Protein AF-A0AAW0PB66-F1 (afdb_monomer_lite)

Organism: NCBI:txid88201

Sequence (130 aa):
MLWVRYDVQRRQRDLGVLLSNIRLPLLPPQLLADLENNKMFSEDLECQKLLMEAMKYHLLPERRPMFQSPRTKPRKSTVGALYAVGGMDASKGSTTIERYDLRTNTWVQVGLMNGRRLQFGVPLLTISCT

Foldseek 3Di:
DVVCVVPVPVCLVCVLVVLVPALLLPDDVVVLVVQCPDPSQVVDPSSVVSSVLSVCCVVCVVCLVVSDDPSSDPDPQAWWKKWKAWAQDPDFIAQWIWIQGPVVRDIDTDDGHPDGDHDIDIDTGHRHDD

pLDDT: mean 71.96, std 10.25, range [37.91, 84.94]

Structure (mmCIF, N/CA/C/O backbone):
data_AF-A0AAW0PB66-F1
#
_entry.id   AF-A0AAW0PB66-F1
#
loop_
_atom_site.group_PDB
_atom_site.id
_atom_site.type_symbol
_atom_site.label_atom_id
_atom_site.label_alt_id
_atom_site.label_comp_id
_atom_site.label_asym_id
_atom_site.label_entity_id
_atom_site.label_seq_id
_atom_site.pdbx_PDB_ins_code
_atom_site.Cartn_x
_atom_site.Cartn_y
_atom_site.Cartn_z
_atom_site.occupancy
_atom_site.B_iso_or_equiv
_atom_site.auth_seq_id
_atom_site.auth_comp_id
_atom_site.auth_asym_id
_atom_site.auth_atom_id
_atom_site.pdbx_PDB_model_num
ATOM 1 N N . MET A 1 1 ? -17.346 10.474 11.949 1.00 53.44 1 MET A N 1
ATOM 2 C CA . MET A 1 1 ? -18.014 9.264 12.495 1.00 53.44 1 MET A CA 1
ATOM 3 C C . MET A 1 1 ? -19.535 9.439 12.630 1.00 53.44 1 MET A C 1
ATOM 5 O O . MET A 1 1 ? -20.114 9.038 13.630 1.00 53.44 1 MET A O 1
ATOM 9 N N . LEU A 1 2 ? -20.222 10.022 11.640 1.00 61.16 2 LEU A N 1
ATOM 10 C CA . LEU A 1 2 ? -21.687 10.187 11.695 1.00 61.16 2 LEU A CA 1
ATOM 11 C C . LEU A 1 2 ? -22.427 8.886 11.327 1.00 61.16 2 LEU A C 1
ATOM 13 O O . LEU A 1 2 ? -23.502 8.619 11.846 1.00 61.16 2 LEU A O 1
ATOM 17 N N . TRP A 1 3 ? -21.809 8.036 10.498 1.00 64.00 3 TRP A N 1
ATOM 18 C CA . TRP A 1 3 ? -22.391 6.770 10.042 1.00 64.00 3 TRP A CA 1
ATOM 19 C C . TRP A 1 3 ? -22.453 5.697 11.139 1.00 64.00 3 TRP A C 1
ATOM 21 O O . TRP A 1 3 ? -23.479 5.047 11.297 1.00 64.00 3 TRP A O 1
ATOM 31 N N . VAL A 1 4 ? -21.400 5.542 11.947 1.00 60.66 4 VAL A N 1
ATOM 32 C CA . VAL A 1 4 ? -21.386 4.567 13.058 1.00 60.66 4 VAL A CA 1
ATOM 33 C C . VAL A 1 4 ? -22.321 5.007 14.190 1.00 60.66 4 VAL A C 1
ATOM 35 O O . VAL A 1 4 ? -23.016 4.187 14.776 1.00 60.66 4 VAL A O 1
ATOM 38 N N . ARG A 1 5 ? -22.414 6.319 14.448 1.00 63.00 5 ARG A N 1
ATOM 39 C CA . ARG A 1 5 ? -23.299 6.891 15.477 1.00 63.00 5 ARG A CA 1
ATOM 40 C C . ARG A 1 5 ? -24.793 6.749 15.174 1.00 63.00 5 ARG A C 1
ATOM 42 O O . ARG A 1 5 ? -25.590 6.860 16.095 1.00 63.00 5 ARG A O 1
ATOM 49 N N . TYR A 1 6 ? -25.163 6.528 13.914 1.00 64.75 6 TYR A N 1
ATOM 50 C CA . TYR A 1 6 ? -26.560 6.383 13.506 1.00 64.75 6 TYR A CA 1
ATOM 51 C C . TYR A 1 6 ? -27.162 5.024 13.904 1.00 64.75 6 TYR A C 1
ATOM 53 O O . TYR A 1 6 ? -28.343 4.956 14.217 1.00 64.75 6 TYR A O 1
ATOM 61 N N . ASP A 1 7 ? -26.365 3.949 13.919 1.00 70.69 7 ASP A N 1
ATOM 62 C CA . ASP A 1 7 ? -26.806 2.617 14.359 1.00 70.69 7 ASP A CA 1
ATOM 63 C C . ASP A 1 7 ? -25.614 1.840 14.932 1.00 70.69 7 ASP A C 1
ATOM 65 O O . ASP A 1 7 ? -24.930 1.094 14.228 1.00 70.69 7 ASP A O 1
ATOM 69 N N . VAL A 1 8 ? -25.336 2.071 16.217 1.00 68.19 8 VAL A N 1
ATOM 70 C CA . VAL A 1 8 ? -24.161 1.516 16.905 1.00 68.19 8 VAL A CA 1
ATOM 71 C C . VAL A 1 8 ? -24.253 -0.009 17.003 1.00 68.19 8 VAL A C 1
ATOM 73 O O . VAL A 1 8 ? -23.279 -0.698 16.737 1.00 68.19 8 VAL A O 1
ATOM 76 N N . GLN A 1 9 ? -25.434 -0.555 17.297 1.00 66.56 9 GLN A N 1
ATOM 77 C CA . GLN A 1 9 ? -25.623 -1.983 17.585 1.00 66.56 9 GLN A CA 1
ATOM 78 C C . GLN A 1 9 ? -25.392 -2.881 16.361 1.00 66.56 9 GLN A C 1
ATOM 80 O O . GLN A 1 9 ? -24.797 -3.953 16.480 1.00 66.56 9 GLN A O 1
ATOM 85 N N . ARG A 1 10 ? -25.843 -2.460 15.170 1.00 68.62 10 ARG A N 1
ATOM 86 C CA . ARG A 1 10 ? -25.645 -3.243 13.937 1.00 68.62 10 ARG A CA 1
ATOM 87 C C . ARG A 1 10 ? -24.312 -2.940 13.265 1.00 68.62 10 ARG A C 1
ATOM 89 O O . ARG A 1 10 ? -23.630 -3.865 12.834 1.00 68.62 10 ARG A O 1
ATOM 96 N N . ARG A 1 11 ? -23.905 -1.667 13.222 1.00 70.25 11 ARG A N 1
ATOM 97 C CA . ARG A 1 11 ? -22.717 -1.233 12.463 1.00 70.25 11 ARG A CA 1
ATOM 98 C C . ARG A 1 11 ? -21.403 -1.430 13.210 1.00 70.25 11 ARG A C 1
ATOM 100 O O . ARG A 1 11 ? -20.359 -1.392 12.568 1.00 70.25 11 ARG A O 1
ATOM 107 N N . GLN A 1 12 ? -21.428 -1.680 14.522 1.00 69.31 12 GLN A N 1
ATOM 108 C CA . GLN A 1 12 ? -20.226 -2.065 15.273 1.00 69.31 12 GLN A CA 1
ATOM 109 C C . GLN A 1 12 ? -19.626 -3.374 14.739 1.00 69.31 12 GLN A C 1
ATOM 111 O O . GLN A 1 12 ? -18.410 -3.504 14.695 1.00 69.31 12 GLN A O 1
ATOM 116 N N . ARG A 1 13 ? -20.454 -4.302 14.233 1.00 71.88 13 ARG A N 1
ATOM 117 C CA . ARG A 1 13 ? -19.978 -5.556 13.617 1.00 71.88 13 ARG A CA 1
ATOM 118 C C . ARG A 1 13 ? -19.328 -5.343 12.247 1.00 71.88 13 ARG A C 1
ATOM 120 O O . ARG A 1 13 ? -18.367 -6.026 11.912 1.00 71.88 13 ARG A O 1
ATOM 127 N N . ASP A 1 14 ? -19.813 -4.368 11.481 1.00 72.44 14 ASP A N 1
ATOM 128 C CA . ASP A 1 14 ? -19.260 -4.020 10.165 1.00 72.44 14 ASP A CA 1
ATOM 129 C C . ASP A 1 14 ? -18.033 -3.098 10.265 1.00 72.44 14 ASP A C 1
ATOM 131 O O . ASP A 1 14 ? -17.345 -2.847 9.273 1.00 72.44 14 ASP A O 1
ATOM 135 N N . LEU A 1 15 ? -17.741 -2.585 11.464 1.00 74.75 15 LEU A N 1
ATOM 136 C CA . LEU A 1 15 ? -16.684 -1.610 11.711 1.00 74.75 15 LEU A CA 1
ATOM 137 C C . LEU A 1 15 ? -15.293 -2.184 11.441 1.00 74.75 15 LEU A C 1
ATOM 139 O O . LEU A 1 15 ? -14.498 -1.537 10.759 1.00 74.75 15 LEU A O 1
ATOM 143 N N . GLY A 1 16 ? -15.018 -3.405 11.910 1.00 73.00 16 GLY A N 1
ATOM 144 C CA . GLY A 1 16 ? -13.756 -4.097 11.642 1.00 73.00 16 GLY A CA 1
ATOM 145 C C . GLY A 1 16 ? -13.545 -4.343 10.146 1.00 73.00 16 GLY A C 1
ATOM 146 O O . GLY A 1 16 ? -12.467 -4.078 9.610 1.00 73.00 16 GLY A O 1
ATOM 147 N N . VAL A 1 17 ? -14.604 -4.738 9.428 1.00 79.31 17 VAL A N 1
ATOM 148 C CA . VAL A 1 17 ? -14.566 -4.915 7.967 1.00 79.31 17 VAL A CA 1
ATOM 149 C C . VAL A 1 17 ? -14.306 -3.580 7.271 1.00 79.31 17 VAL A C 1
ATOM 151 O O . VAL A 1 17 ? -13.448 -3.500 6.389 1.00 79.31 17 VAL A O 1
ATOM 154 N N . LEU A 1 18 ? -14.979 -2.508 7.686 1.00 79.38 18 LEU A N 1
ATOM 155 C CA . LEU A 1 18 ? -14.789 -1.174 7.122 1.00 79.38 18 LEU A CA 1
ATOM 156 C C . LEU A 1 18 ? -13.359 -0.663 7.353 1.00 79.38 18 LEU A C 1
ATOM 158 O O . LEU A 1 18 ? -12.705 -0.230 6.405 1.00 79.38 18 LEU A O 1
ATOM 162 N N . LEU A 1 19 ? -12.846 -0.766 8.581 1.00 78.44 19 LEU A N 1
ATOM 163 C CA . LEU A 1 19 ? -11.476 -0.375 8.923 1.00 78.44 19 LEU A CA 1
ATOM 164 C C . LEU A 1 19 ? -10.438 -1.201 8.169 1.00 78.44 19 LEU A C 1
ATOM 166 O O . LEU A 1 19 ? -9.420 -0.653 7.751 1.00 78.44 19 LEU A O 1
ATOM 170 N N . SER A 1 20 ? -10.703 -2.486 7.925 1.00 78.62 20 SER A N 1
ATOM 171 C CA . SER A 1 20 ? -9.794 -3.341 7.157 1.00 78.62 20 SER A CA 1
ATOM 172 C C . SER A 1 20 ? -9.601 -2.860 5.711 1.00 78.62 20 SER A C 1
ATOM 174 O O . SER A 1 20 ? -8.531 -3.084 5.137 1.00 78.62 20 SER A O 1
ATOM 176 N N . ASN A 1 21 ? -10.598 -2.161 5.152 1.00 77.88 21 ASN A N 1
ATOM 177 C CA . ASN A 1 21 ? -10.571 -1.567 3.815 1.00 77.88 21 ASN A CA 1
ATOM 178 C C . ASN A 1 21 ? -9.980 -0.145 3.796 1.00 77.88 21 ASN A C 1
ATOM 180 O O . ASN A 1 21 ? -9.690 0.396 2.726 1.00 77.88 21 ASN A O 1
ATOM 184 N N . ILE A 1 22 ? -9.765 0.467 4.963 1.00 79.44 22 ILE A N 1
ATOM 185 C CA . ILE A 1 22 ? -9.180 1.802 5.100 1.00 79.44 22 ILE A CA 1
ATOM 186 C C . ILE A 1 22 ? -7.665 1.676 5.289 1.00 79.44 22 ILE A C 1
ATOM 188 O O . ILE A 1 22 ? -7.160 0.842 6.039 1.00 79.44 22 ILE A O 1
ATOM 192 N N . ARG A 1 23 ? -6.897 2.543 4.619 1.00 81.69 23 ARG A N 1
ATOM 193 C CA . ARG A 1 23 ? -5.435 2.605 4.774 1.00 81.69 23 ARG A CA 1
ATOM 194 C C . ARG A 1 23 ? -5.041 3.392 6.025 1.00 81.69 23 ARG A C 1
ATOM 196 O O . ARG A 1 23 ? -4.456 4.464 5.918 1.00 81.69 23 ARG A O 1
ATOM 203 N N . LEU A 1 24 ? -5.356 2.849 7.200 1.00 81.69 24 LEU A N 1
ATOM 204 C CA . LEU A 1 24 ? -5.024 3.445 8.502 1.00 81.69 24 LEU A CA 1
ATOM 205 C C . LEU A 1 24 ? -3.546 3.863 8.645 1.00 81.69 24 LEU A C 1
ATOM 207 O O . LEU A 1 24 ? -3.318 4.969 9.124 1.00 81.69 24 LEU A O 1
ATOM 211 N N . PRO A 1 25 ? -2.544 3.090 8.165 1.00 81.19 25 PRO A N 1
ATOM 212 C CA . PRO A 1 25 ? -1.130 3.480 8.269 1.00 81.19 25 PRO A CA 1
ATOM 213 C C . PRO A 1 25 ? -0.732 4.728 7.461 1.00 81.19 25 PRO A C 1
ATOM 215 O O . PRO A 1 25 ? 0.400 5.194 7.561 1.00 81.19 25 PRO A O 1
ATOM 218 N N . LEU A 1 26 ? -1.621 5.227 6.594 1.00 78.69 26 LEU A N 1
ATOM 219 C CA . LEU A 1 26 ? -1.411 6.441 5.800 1.00 78.69 26 LEU A CA 1
ATOM 220 C C . LEU A 1 26 ? -2.164 7.651 6.367 1.00 78.69 26 LEU A C 1
ATOM 222 O O . LEU A 1 26 ? -2.099 8.732 5.782 1.00 78.69 26 LEU A O 1
ATOM 226 N N . LEU A 1 27 ? -2.909 7.477 7.460 1.00 83.12 27 LEU A N 1
ATOM 227 C CA . LEU A 1 27 ? -3.600 8.567 8.139 1.00 83.12 27 LEU A CA 1
ATOM 228 C C . LEU A 1 27 ? -2.652 9.300 9.101 1.00 83.12 27 LEU A C 1
ATOM 230 O O . LEU A 1 27 ? -1.629 8.751 9.503 1.00 83.12 27 LEU A O 1
ATOM 234 N N . PRO A 1 28 ? -2.970 10.543 9.498 1.00 82.94 28 PRO A N 1
ATOM 235 C CA . PRO A 1 28 ? -2.195 11.249 10.509 1.00 82.94 28 PRO A CA 1
ATOM 236 C C . PRO A 1 28 ? -2.238 10.515 11.862 1.00 82.94 28 PRO A C 1
ATOM 238 O O . PRO A 1 28 ? -3.313 10.069 12.272 1.00 82.94 28 PRO A O 1
ATOM 241 N N . PRO A 1 29 ? -1.121 10.456 12.611 1.00 82.56 29 PRO A N 1
ATOM 242 C CA . PRO A 1 29 ? -1.067 9.768 13.903 1.00 82.56 29 PRO A CA 1
ATOM 243 C C . PRO A 1 29 ? -2.004 10.379 14.956 1.00 82.56 29 PRO A C 1
ATOM 245 O O . PRO A 1 29 ? -2.492 9.660 15.819 1.00 82.56 29 PRO A O 1
ATOM 248 N N . GLN A 1 30 ? -2.314 11.676 14.850 1.00 82.81 30 GLN A N 1
ATOM 249 C CA . GLN A 1 30 ? -3.301 12.359 15.700 1.00 82.81 30 GLN A CA 1
ATOM 250 C C . GLN A 1 30 ? -4.684 11.708 15.579 1.00 82.81 30 GLN A C 1
ATOM 252 O O . GLN A 1 30 ? -5.302 11.363 16.578 1.00 82.81 30 GLN A O 1
ATOM 257 N N . LEU A 1 31 ? -5.122 11.441 14.343 1.00 83.69 31 LEU A N 1
ATOM 258 C CA . LEU A 1 31 ? -6.404 10.796 14.084 1.00 83.69 31 LEU A CA 1
ATOM 259 C C . LEU A 1 31 ? -6.410 9.342 14.575 1.00 83.69 31 LEU A C 1
ATOM 261 O O . LEU A 1 31 ? -7.437 8.864 15.042 1.00 83.69 31 LEU A O 1
ATOM 265 N N . LEU A 1 32 ? -5.279 8.635 14.482 1.00 84.00 32 LEU A N 1
ATOM 266 C CA . LEU A 1 32 ? -5.158 7.273 15.013 1.00 84.00 32 LEU A CA 1
ATOM 267 C C . LEU A 1 32 ? -5.292 7.247 16.542 1.00 84.00 32 LEU A C 1
ATOM 269 O O . LEU A 1 32 ? -6.021 6.404 17.058 1.00 84.00 32 LEU A O 1
ATOM 273 N N . ALA A 1 33 ? -4.665 8.193 17.245 1.00 83.38 33 ALA A N 1
ATOM 274 C CA . ALA A 1 33 ? -4.801 8.332 18.696 1.00 83.38 33 ALA A CA 1
ATOM 275 C C . ALA A 1 33 ? -6.241 8.697 19.105 1.00 83.38 33 ALA A C 1
ATOM 277 O O . ALA A 1 33 ? -6.784 8.144 20.061 1.00 83.38 33 ALA A O 1
ATOM 278 N N . ASP A 1 34 ? -6.905 9.573 18.347 1.00 83.38 34 ASP A N 1
ATOM 279 C CA . ASP A 1 34 ? -8.315 9.905 18.579 1.00 83.38 34 ASP A CA 1
ATOM 280 C C . ASP A 1 34 ? -9.231 8.685 18.380 1.00 83.38 34 ASP A C 1
ATOM 282 O O . ASP A 1 34 ? -10.207 8.504 19.111 1.00 83.38 34 ASP A O 1
ATOM 286 N N . LEU A 1 35 ? -8.934 7.827 17.400 1.00 79.94 35 LEU A N 1
ATOM 287 C CA . LEU A 1 35 ? -9.673 6.584 17.160 1.00 79.94 35 LEU A CA 1
ATOM 288 C C . LEU A 1 35 ? -9.453 5.556 18.276 1.00 79.94 35 LEU A C 1
ATOM 290 O O . LEU A 1 35 ? -10.418 4.917 18.687 1.00 79.94 35 LEU A O 1
ATOM 294 N N . GLU A 1 36 ? -8.231 5.429 18.792 1.00 81.25 36 GLU A N 1
ATOM 295 C CA . GLU A 1 36 ? -7.902 4.545 19.919 1.00 81.25 36 GLU A CA 1
ATOM 296 C C . GLU A 1 36 ? -8.634 4.954 21.208 1.00 81.25 36 GLU A C 1
ATOM 298 O O . GLU A 1 36 ? -9.184 4.107 21.910 1.00 81.25 36 GLU A O 1
ATOM 303 N N . ASN A 1 37 ? -8.735 6.259 21.478 1.00 78.81 37 ASN A N 1
ATOM 304 C CA . ASN A 1 37 ? -9.435 6.791 22.654 1.00 78.81 37 ASN A CA 1
ATOM 305 C C . ASN A 1 37 ? -10.962 6.593 22.617 1.00 78.81 37 ASN A C 1
ATOM 307 O O . ASN A 1 37 ? -11.652 6.760 23.628 1.00 78.81 37 ASN A O 1
ATOM 311 N N . ASN A 1 38 ? -11.528 6.249 21.461 1.00 79.81 38 ASN A N 1
ATOM 312 C CA . ASN A 1 38 ? -12.954 5.987 21.336 1.00 79.81 38 ASN A CA 1
ATOM 313 C C . ASN A 1 38 ? -13.272 4.550 21.784 1.00 79.81 38 ASN A C 1
ATOM 315 O O . ASN A 1 38 ? -12.927 3.585 21.106 1.00 79.81 38 ASN A O 1
ATOM 319 N N . LYS A 1 39 ? -14.039 4.409 22.875 1.00 71.44 39 LYS A N 1
ATOM 320 C CA . LYS A 1 39 ? -14.450 3.110 23.456 1.00 71.44 39 LYS A CA 1
ATOM 321 C C . LYS A 1 39 ? -15.033 2.109 22.445 1.00 71.44 39 LYS A C 1
ATOM 323 O O . LYS A 1 39 ? -14.797 0.918 22.575 1.00 71.44 39 LYS A O 1
ATOM 328 N N . MET A 1 40 ? -15.712 2.581 21.393 1.00 69.75 40 MET A N 1
ATOM 329 C CA . MET A 1 40 ? -16.259 1.709 20.338 1.00 69.75 40 MET A CA 1
ATOM 330 C C . MET A 1 40 ? -15.190 0.889 19.597 1.00 69.75 40 MET A C 1
ATOM 332 O O . MET A 1 40 ? -15.483 -0.210 19.138 1.00 69.75 40 MET A O 1
ATOM 336 N N . PHE A 1 41 ? -13.968 1.416 19.460 1.00 71.19 41 PHE A N 1
ATOM 337 C CA . PHE A 1 41 ? -12.856 0.732 18.791 1.00 71.19 41 PHE A CA 1
ATOM 338 C C . PHE A 1 41 ? -12.054 -0.138 19.751 1.00 71.19 41 PHE A C 1
ATOM 340 O O . PHE A 1 41 ? -11.437 -1.106 19.314 1.00 71.19 41 PHE A O 1
ATOM 347 N N . SER A 1 42 ? -12.069 0.185 21.049 1.00 68.88 42 SER A N 1
ATOM 348 C CA . SER A 1 42 ? -11.364 -0.606 22.056 1.00 68.88 42 SER A CA 1
ATOM 349 C C . SER A 1 42 ? -12.108 -1.893 22.422 1.00 68.88 42 SER A C 1
ATOM 351 O O . SER A 1 42 ? -11.489 -2.783 22.991 1.00 68.88 42 SER A O 1
ATOM 353 N N . GLU A 1 43 ? -13.406 -2.000 22.131 1.00 73.44 43 GLU A N 1
ATOM 354 C CA . GLU A 1 43 ? -14.200 -3.210 22.387 1.00 73.44 43 GLU A CA 1
ATOM 355 C C . GLU A 1 43 ? -13.976 -4.316 21.342 1.00 73.44 43 GLU A C 1
ATOM 357 O O . GLU A 1 43 ? -14.186 -5.489 21.642 1.00 73.44 43 GLU A O 1
ATOM 362 N N . ASP A 1 44 ? -13.529 -3.969 20.131 1.00 79.81 44 ASP A N 1
ATOM 363 C CA . ASP A 1 44 ? -13.314 -4.926 19.042 1.00 79.81 44 ASP A CA 1
ATOM 364 C C . ASP A 1 44 ? -11.822 -5.239 18.849 1.00 79.81 44 ASP A C 1
ATOM 366 O O . ASP A 1 44 ? -11.002 -4.373 18.526 1.00 79.81 44 ASP A O 1
ATOM 370 N N . LEU A 1 45 ? -11.478 -6.518 19.003 1.00 82.12 45 LEU A N 1
ATOM 371 C CA . LEU A 1 45 ? -10.120 -7.032 18.864 1.00 82.12 45 LEU A CA 1
ATOM 372 C C . LEU A 1 45 ? -9.549 -6.824 17.450 1.00 82.12 45 LEU A C 1
ATOM 374 O O . LEU A 1 45 ? -8.349 -6.576 17.304 1.00 82.12 45 LEU A O 1
ATOM 378 N N . GLU A 1 46 ? -10.374 -6.904 16.403 1.00 80.81 46 GLU A N 1
ATOM 379 C CA . GLU A 1 46 ? -9.902 -6.703 15.027 1.00 80.81 46 GLU A CA 1
ATOM 380 C C . GLU A 1 46 ? -9.583 -5.227 14.763 1.00 80.81 46 GLU A C 1
ATOM 382 O O . GLU A 1 46 ? -8.559 -4.907 14.154 1.00 80.81 46 GLU A O 1
ATOM 387 N N . CYS A 1 47 ? -10.392 -4.315 15.307 1.00 80.50 47 CYS A N 1
ATOM 388 C CA . CYS A 1 47 ? -10.129 -2.879 15.255 1.00 80.50 47 CYS A CA 1
ATOM 389 C C . CYS A 1 47 ? -8.812 -2.520 15.964 1.00 80.50 47 CYS A C 1
ATOM 391 O O . CYS A 1 47 ? -7.991 -1.786 15.405 1.00 80.50 47 CYS A O 1
ATOM 393 N N . GLN A 1 48 ? -8.570 -3.084 17.152 1.00 83.75 48 GLN A N 1
ATOM 394 C CA . GLN A 1 48 ? -7.329 -2.872 17.902 1.00 83.75 48 GLN A CA 1
ATOM 395 C C . GLN A 1 48 ? -6.089 -3.351 17.139 1.00 83.75 48 GLN A C 1
ATOM 397 O O . GLN A 1 48 ? -5.092 -2.630 17.070 1.00 83.75 48 GLN A O 1
ATOM 402 N N . LYS A 1 49 ? -6.138 -4.539 16.520 1.00 84.94 49 LYS A N 1
ATOM 403 C CA . LYS A 1 49 ? -5.020 -5.053 15.708 1.00 84.94 49 LYS A CA 1
ATOM 404 C C . LYS A 1 49 ? -4.681 -4.114 14.549 1.00 84.94 49 LYS A C 1
ATOM 406 O O . LYS A 1 49 ? -3.505 -3.862 14.290 1.00 84.94 49 LYS A O 1
ATOM 411 N N . LEU A 1 50 ? -5.699 -3.579 13.873 1.00 83.94 50 LEU A N 1
ATOM 412 C CA . LEU A 1 50 ? -5.535 -2.652 12.751 1.00 83.94 50 LEU A CA 1
ATOM 413 C C . LEU A 1 50 ? -4.961 -1.294 13.187 1.00 83.94 50 LEU A C 1
ATOM 415 O O . LEU A 1 50 ? -4.095 -0.742 12.503 1.00 83.94 50 LEU A O 1
ATOM 419 N N . LEU A 1 51 ? -5.406 -0.762 14.329 1.00 84.69 51 LEU A N 1
ATOM 420 C CA . LEU A 1 51 ? -4.860 0.471 14.907 1.00 84.69 51 LEU A CA 1
ATOM 421 C C . LEU A 1 51 ? -3.406 0.286 15.349 1.00 84.69 51 LEU A C 1
ATOM 423 O O . LEU A 1 51 ? -2.553 1.110 15.019 1.00 84.69 51 LEU A O 1
ATOM 427 N N . MET A 1 52 ? -3.097 -0.836 15.999 1.00 84.06 52 MET A N 1
ATOM 428 C CA . MET A 1 52 ? -1.739 -1.170 16.425 1.00 84.06 52 MET A CA 1
ATOM 429 C C . MET A 1 52 ? -0.791 -1.334 15.227 1.00 84.06 52 MET A C 1
ATOM 431 O O . MET A 1 52 ? 0.343 -0.857 15.273 1.00 84.06 52 MET A O 1
ATOM 435 N N . GLU A 1 53 ? -1.250 -1.947 14.127 1.00 84.81 53 GLU A N 1
ATOM 436 C CA . GLU A 1 53 ? -0.506 -2.009 12.859 1.00 84.81 53 GLU A CA 1
ATOM 437 C C . GLU A 1 53 ? -0.164 -0.598 12.353 1.00 84.81 53 GLU A C 1
ATOM 439 O O . GLU A 1 53 ? 0.995 -0.312 12.038 1.00 84.81 53 GLU A O 1
ATOM 444 N N . ALA A 1 54 ? -1.155 0.297 12.315 1.00 83.75 54 ALA A N 1
ATOM 445 C CA . ALA A 1 54 ? -0.983 1.668 11.844 1.00 83.75 54 ALA A CA 1
ATOM 446 C C . ALA A 1 54 ? -0.031 2.477 12.740 1.00 83.75 54 ALA A C 1
ATOM 448 O O . ALA A 1 54 ? 0.908 3.094 12.237 1.00 83.75 54 ALA A O 1
ATOM 449 N N . MET A 1 55 ? -0.192 2.419 14.063 1.00 83.69 55 MET A N 1
ATOM 450 C CA . MET A 1 55 ? 0.700 3.105 15.006 1.00 83.69 55 MET A CA 1
ATOM 451 C C . MET A 1 55 ? 2.140 2.595 14.899 1.00 83.69 55 MET A C 1
ATOM 453 O O . MET A 1 55 ? 3.080 3.390 14.853 1.00 83.69 55 MET A O 1
ATOM 457 N N . LYS A 1 56 ? 2.331 1.277 14.766 1.00 82.94 56 LYS A N 1
ATOM 458 C CA . LYS A 1 56 ? 3.654 0.668 14.575 1.00 82.94 56 LYS A CA 1
ATOM 459 C C . LYS A 1 56 ? 4.327 1.135 13.282 1.00 82.94 56 LYS A C 1
ATOM 461 O O . LYS A 1 56 ? 5.538 1.353 13.273 1.00 82.94 56 LYS A O 1
ATOM 466 N N . TYR A 1 57 ? 3.553 1.338 12.214 1.00 80.56 57 TYR A N 1
ATOM 467 C CA . TYR A 1 57 ? 4.041 1.877 10.942 1.00 80.56 57 TYR A CA 1
ATOM 468 C C . TYR A 1 57 ? 4.561 3.325 11.060 1.00 80.56 57 TYR A C 1
ATOM 470 O O . TYR A 1 57 ? 5.531 3.695 10.386 1.00 80.56 57 TYR A O 1
ATOM 478 N N . HIS A 1 58 ? 3.960 4.137 11.938 1.00 82.12 58 HIS A N 1
ATOM 479 C CA . HIS A 1 58 ? 4.443 5.489 12.245 1.00 82.12 58 HIS A CA 1
ATOM 480 C C . HIS A 1 58 ? 5.660 5.488 13.174 1.00 82.12 58 HIS A C 1
ATOM 482 O O . HIS A 1 58 ? 6.599 6.241 12.928 1.00 82.12 58 HIS A O 1
ATOM 488 N N . LEU A 1 59 ? 5.657 4.635 14.203 1.00 82.69 59 LEU A N 1
ATOM 489 C CA . LEU A 1 59 ? 6.717 4.561 15.216 1.00 82.69 59 LEU A CA 1
ATOM 490 C C . LEU A 1 59 ? 8.029 3.962 14.689 1.00 82.69 59 LEU A C 1
ATOM 492 O O . LEU A 1 59 ? 9.095 4.312 15.183 1.00 82.69 59 LEU A O 1
ATOM 496 N N . LEU A 1 60 ? 7.972 3.055 13.707 1.00 80.25 60 LEU A N 1
ATOM 497 C CA . LEU A 1 60 ? 9.142 2.318 13.207 1.00 80.25 60 LEU A CA 1
ATOM 498 C C . LEU A 1 60 ? 9.360 2.544 11.699 1.00 80.25 60 LEU A C 1
ATOM 500 O O . LEU A 1 60 ? 9.151 1.622 10.901 1.00 80.25 60 LEU A O 1
ATOM 504 N N . PRO A 1 61 ? 9.804 3.746 11.278 1.00 71.62 61 PRO A N 1
ATOM 505 C CA . PRO A 1 61 ? 9.999 4.078 9.867 1.00 71.62 61 PRO A CA 1
ATOM 506 C C . PRO A 1 61 ? 10.999 3.160 9.148 1.00 71.62 61 PRO A C 1
ATOM 508 O O . PRO A 1 61 ? 10.771 2.783 8.000 1.00 71.62 61 PRO A O 1
ATOM 511 N N . GLU A 1 62 ? 12.055 2.728 9.832 1.00 72.06 62 GLU A N 1
ATOM 512 C CA . GLU A 1 62 ? 13.096 1.837 9.292 1.00 72.06 62 GLU A CA 1
ATOM 513 C C . GLU A 1 62 ? 12.580 0.418 9.012 1.00 72.06 62 GLU A C 1
ATOM 515 O O . GLU A 1 62 ? 13.083 -0.279 8.134 1.00 72.06 62 GLU A O 1
ATOM 520 N N . ARG A 1 63 ? 11.533 -0.013 9.728 1.00 72.38 63 ARG A N 1
ATOM 521 C CA . ARG A 1 63 ? 10.936 -1.352 9.596 1.00 72.38 63 ARG A CA 1
ATOM 522 C C . ARG A 1 63 ? 9.696 -1.373 8.706 1.00 72.38 63 ARG A C 1
ATOM 524 O O . ARG A 1 63 ? 9.080 -2.426 8.557 1.00 72.38 63 ARG A O 1
ATOM 531 N N . ARG A 1 64 ? 9.342 -0.259 8.057 1.00 73.00 64 ARG A N 1
ATOM 532 C CA . ARG A 1 64 ? 8.250 -0.196 7.064 1.00 73.00 64 ARG A CA 1
ATOM 533 C C . ARG A 1 64 ? 8.319 -1.294 5.990 1.00 73.00 64 ARG A C 1
ATOM 535 O O . ARG A 1 64 ? 7.258 -1.820 5.657 1.00 73.00 64 ARG A O 1
ATOM 542 N N . PRO A 1 65 ? 9.501 -1.728 5.498 1.00 65.69 65 PRO A N 1
ATOM 543 C CA . PRO A 1 65 ? 9.586 -2.846 4.556 1.00 65.69 65 PRO A CA 1
ATOM 544 C C . PRO A 1 65 ? 9.105 -4.188 5.126 1.00 65.69 65 PRO A C 1
ATOM 546 O O . PRO A 1 65 ? 8.713 -5.054 4.354 1.00 65.69 65 PRO A O 1
ATOM 549 N N . MET A 1 66 ? 9.104 -4.363 6.452 1.00 65.69 66 MET A N 1
ATOM 550 C CA . MET A 1 66 ? 8.591 -5.562 7.130 1.00 65.69 66 MET A CA 1
ATOM 551 C C . MET A 1 66 ? 7.080 -5.488 7.404 1.00 65.69 66 MET A C 1
ATOM 553 O O . MET A 1 66 ? 6.458 -6.511 7.672 1.00 65.69 66 MET A O 1
ATOM 557 N N . PHE A 1 67 ? 6.473 -4.300 7.309 1.00 66.75 67 PHE A N 1
ATOM 558 C CA . PHE A 1 67 ? 5.033 -4.066 7.482 1.00 66.75 67 PHE A CA 1
ATOM 559 C C . PHE A 1 67 ? 4.334 -3.899 6.127 1.00 66.75 67 PHE A C 1
ATOM 561 O O . PHE A 1 67 ? 3.573 -2.958 5.903 1.00 66.75 67 PHE A O 1
ATOM 568 N N . GLN A 1 68 ? 4.627 -4.803 5.189 1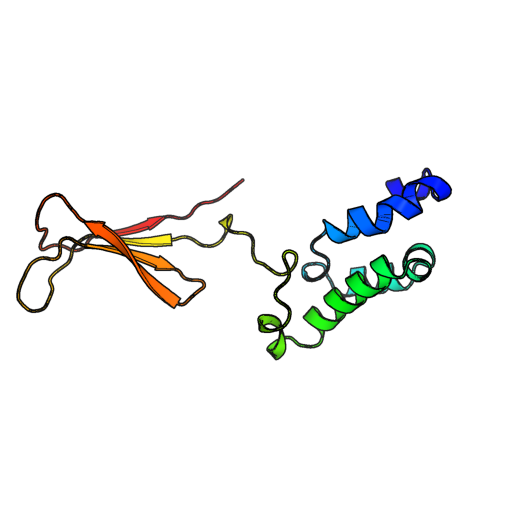.00 64.62 68 GLN A N 1
ATOM 569 C CA . GLN A 1 68 ? 4.000 -4.834 3.866 1.00 64.62 68 GLN A CA 1
ATOM 570 C C . GLN A 1 68 ? 2.608 -5.463 3.983 1.00 64.62 68 GLN A C 1
ATOM 572 O O . GLN A 1 68 ? 2.460 -6.683 3.977 1.00 64.62 68 GLN A O 1
ATOM 577 N N . SER A 1 69 ? 1.576 -4.630 4.069 1.00 69.75 69 SER A N 1
ATOM 578 C CA . SER A 1 69 ? 0.179 -5.042 3.994 1.00 69.75 69 SER A CA 1
ATOM 579 C C . SER A 1 69 ? -0.488 -4.377 2.785 1.00 69.75 69 SER A C 1
ATOM 581 O O . SER A 1 69 ? 0.017 -3.380 2.251 1.00 69.75 69 SER A O 1
ATOM 583 N N . PRO A 1 70 ? -1.648 -4.875 2.314 1.00 67.31 70 PRO A N 1
ATOM 584 C CA . PRO A 1 70 ? -2.409 -4.206 1.254 1.00 67.31 70 PRO A CA 1
ATOM 585 C C . PRO A 1 70 ? -2.702 -2.723 1.554 1.00 67.31 70 PRO A C 1
ATOM 587 O O . PRO A 1 70 ? -2.927 -1.935 0.631 1.00 67.31 70 PRO A O 1
ATOM 590 N N . ARG A 1 71 ? -2.665 -2.337 2.839 1.00 71.94 71 ARG A N 1
ATOM 591 C CA . ARG A 1 71 ? -2.925 -0.984 3.343 1.00 71.94 71 ARG A CA 1
ATOM 592 C C . ARG A 1 71 ? -1.700 -0.071 3.307 1.00 71.94 71 ARG A C 1
ATOM 594 O O . ARG A 1 71 ? -1.877 1.135 3.166 1.00 71.94 71 ARG A O 1
ATOM 601 N N . THR A 1 72 ? -0.488 -0.620 3.392 1.00 67.88 72 THR A N 1
ATOM 602 C CA . THR A 1 72 ? 0.773 0.144 3.309 1.00 67.88 72 THR A CA 1
ATOM 603 C C . THR A 1 72 ? 1.327 0.220 1.889 1.00 67.88 72 THR A C 1
ATOM 605 O O . THR A 1 72 ? 2.182 1.056 1.605 1.00 67.88 72 THR A O 1
ATOM 608 N N . LYS A 1 73 ? 0.814 -0.604 0.965 1.00 67.31 73 LYS A N 1
ATOM 609 C CA . LYS A 1 73 ? 1.217 -0.578 -0.444 1.00 67.31 73 LYS A CA 1
ATOM 610 C C . LYS A 1 73 ? 0.834 0.763 -1.096 1.00 67.31 73 LYS A C 1
ATOM 612 O O . LYS A 1 73 ? -0.362 1.068 -1.184 1.00 67.31 73 LYS A O 1
ATOM 617 N N . PRO A 1 74 ? 1.809 1.539 -1.611 1.00 61.44 74 PRO A N 1
ATOM 618 C CA . PRO A 1 74 ? 1.524 2.751 -2.367 1.00 61.44 74 PRO A CA 1
ATOM 619 C C . PRO A 1 74 ? 0.588 2.456 -3.541 1.00 61.44 74 PRO A C 1
ATOM 621 O O . PRO A 1 74 ? 0.635 1.380 -4.150 1.00 61.44 74 PRO A O 1
ATOM 624 N N . ARG A 1 75 ? -0.289 3.411 -3.862 1.00 62.75 75 ARG A N 1
ATOM 625 C CA . ARG A 1 75 ? -1.215 3.282 -4.993 1.00 62.75 75 ARG A CA 1
ATOM 626 C C . ARG A 1 75 ? -0.388 3.101 -6.274 1.00 62.75 75 ARG A C 1
ATOM 628 O O . ARG A 1 75 ? 0.514 3.889 -6.528 1.00 62.75 75 ARG A O 1
ATOM 635 N N . LYS A 1 76 ? -0.716 2.095 -7.100 1.00 57.84 76 LYS A N 1
ATOM 636 C CA . LYS A 1 76 ? -0.017 1.819 -8.377 1.00 57.84 76 LYS A CA 1
ATOM 637 C C . LYS A 1 76 ? 0.018 3.020 -9.336 1.00 57.84 76 LYS A C 1
ATOM 639 O O . LYS A 1 76 ? 0.833 3.032 -10.243 1.00 57.84 76 LYS A O 1
ATOM 644 N N . SER A 1 77 ? -0.865 3.998 -9.144 1.00 55.19 77 SER A N 1
ATOM 645 C CA . SER A 1 77 ? -1.002 5.147 -10.034 1.00 55.19 77 SER A CA 1
ATOM 646 C C . SER A 1 77 ? 0.124 6.179 -9.910 1.00 55.19 77 SER A C 1
ATOM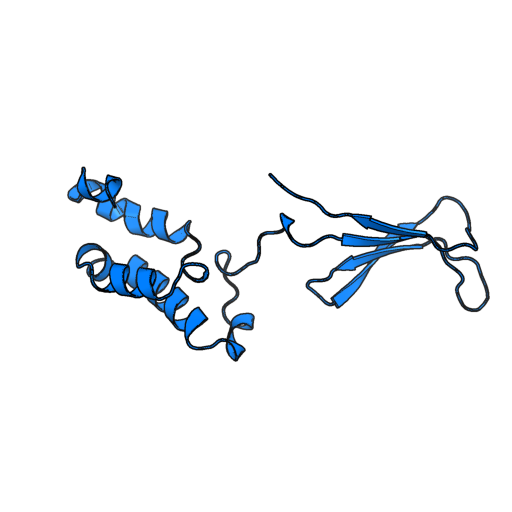 648 O O . SER A 1 77 ? 0.441 6.832 -10.890 1.00 55.19 77 SER A O 1
ATOM 650 N N . THR A 1 78 ? 0.784 6.345 -8.764 1.00 53.59 78 THR A N 1
ATOM 651 C CA . THR A 1 78 ? 1.781 7.428 -8.640 1.00 53.59 78 THR A CA 1
ATOM 652 C C . THR A 1 78 ? 3.163 7.080 -9.183 1.00 53.59 78 THR A C 1
ATOM 654 O O . THR A 1 78 ? 4.043 7.935 -9.196 1.00 53.59 78 THR A O 1
ATOM 657 N N . VAL A 1 79 ? 3.378 5.845 -9.638 1.00 60.16 79 VAL A N 1
ATOM 658 C CA . VAL A 1 79 ? 4.681 5.405 -10.135 1.00 60.16 79 VAL A CA 1
ATOM 659 C C . VAL A 1 79 ? 4.637 5.402 -11.658 1.00 60.16 79 VAL A C 1
ATOM 661 O O . VAL A 1 79 ? 4.093 4.483 -12.269 1.00 60.16 79 VAL A O 1
ATOM 664 N N . GLY A 1 80 ? 5.177 6.456 -12.272 1.00 62.69 80 GLY A N 1
ATOM 665 C CA . GLY A 1 80 ? 5.431 6.457 -13.709 1.00 62.69 80 GLY A CA 1
ATOM 666 C C . GLY A 1 80 ? 6.376 5.313 -14.076 1.00 62.69 80 GLY A C 1
ATOM 667 O O . GLY A 1 80 ? 7.307 5.010 -13.334 1.00 62.69 80 GLY A O 1
ATOM 668 N N . ALA A 1 81 ? 6.130 4.647 -15.196 1.00 70.06 81 ALA A N 1
ATOM 669 C CA . ALA A 1 81 ? 7.057 3.656 -15.723 1.00 70.06 81 ALA A CA 1
ATOM 670 C C . ALA A 1 81 ? 7.972 4.349 -16.736 1.00 70.06 81 ALA A C 1
ATOM 672 O O . ALA A 1 81 ? 7.498 4.993 -17.675 1.00 70.06 81 ALA A O 1
ATOM 673 N N . LEU A 1 82 ? 9.282 4.234 -16.531 1.00 76.31 82 LEU A N 1
ATOM 674 C CA . LEU A 1 82 ? 10.272 4.703 -17.492 1.00 76.31 82 LEU A CA 1
ATOM 675 C C . LEU A 1 82 ? 10.493 3.586 -18.509 1.00 76.31 82 LEU A C 1
ATOM 677 O O . LEU A 1 82 ? 10.776 2.451 -18.123 1.00 76.31 82 LEU A O 1
ATOM 681 N N . TYR A 1 83 ? 10.348 3.897 -19.791 1.00 78.62 83 TYR A N 1
ATOM 682 C CA . TYR A 1 83 ? 10.653 2.957 -20.860 1.00 78.62 83 TYR A CA 1
ATOM 683 C C . TYR A 1 83 ? 11.897 3.436 -21.602 1.00 78.62 83 TYR A C 1
ATOM 685 O O . TYR A 1 83 ? 11.998 4.606 -21.965 1.00 78.62 83 TYR A O 1
ATOM 693 N N . ALA A 1 84 ? 12.840 2.532 -21.830 1.00 78.69 84 ALA A N 1
ATOM 694 C CA . ALA A 1 84 ? 13.957 2.731 -22.735 1.00 78.69 84 ALA A CA 1
ATOM 695 C C . ALA A 1 84 ? 13.676 1.935 -24.011 1.00 78.69 84 ALA A C 1
ATOM 697 O O . ALA A 1 84 ? 13.414 0.730 -23.967 1.00 78.69 84 ALA A O 1
ATOM 698 N N . VAL A 1 85 ? 13.674 2.627 -25.149 1.00 78.50 85 VAL A N 1
ATOM 699 C CA . VAL A 1 85 ? 13.397 2.031 -26.457 1.00 78.50 85 VAL A CA 1
ATOM 700 C C . VAL A 1 85 ? 14.618 2.229 -27.348 1.00 78.50 85 VAL A C 1
ATOM 702 O O . VAL A 1 85 ? 14.953 3.360 -27.712 1.00 78.50 85 VAL A O 1
ATOM 705 N N . GLY A 1 86 ? 15.266 1.125 -27.722 1.00 71.12 86 GLY A N 1
ATOM 706 C CA . GLY A 1 86 ? 16.458 1.144 -28.571 1.00 71.12 86 GLY A CA 1
ATOM 707 C C . GLY A 1 86 ? 17.750 1.466 -27.822 1.00 71.12 86 GLY A C 1
ATOM 708 O O . GLY A 1 86 ? 17.835 1.308 -26.610 1.00 71.12 86 GLY A O 1
ATOM 709 N N . GLY A 1 87 ? 18.782 1.866 -28.567 1.00 67.06 87 GLY A N 1
ATOM 710 C CA . GLY A 1 87 ? 20.129 2.110 -28.046 1.00 67.06 87 GLY A CA 1
ATOM 711 C C . GLY A 1 87 ? 21.199 1.367 -28.841 1.00 67.06 87 GLY A C 1
ATOM 712 O O . GLY A 1 87 ? 20.914 0.727 -29.852 1.00 67.06 87 GLY A O 1
ATOM 713 N N . MET A 1 88 ? 22.444 1.443 -28.390 1.00 61.94 88 MET A N 1
ATOM 714 C CA . MET A 1 88 ? 23.574 0.738 -28.988 1.00 61.94 88 MET A CA 1
ATOM 715 C C . MET A 1 88 ? 24.244 -0.068 -27.884 1.00 61.94 88 MET A C 1
ATOM 717 O O . MET A 1 88 ? 24.737 0.506 -26.919 1.00 61.94 88 MET A O 1
ATOM 721 N N . ASP A 1 89 ? 24.220 -1.389 -28.015 1.00 65.94 89 ASP A N 1
ATOM 722 C CA . ASP A 1 89 ? 25.088 -2.246 -27.216 1.00 65.94 89 ASP A CA 1
ATOM 723 C C . ASP A 1 89 ? 26.483 -2.261 -27.865 1.00 65.94 89 ASP A C 1
ATOM 725 O O . ASP A 1 89 ? 26.597 -1.925 -29.048 1.00 65.94 89 ASP A O 1
ATOM 729 N N . ALA A 1 90 ? 27.530 -2.649 -27.129 1.00 62.78 90 ALA A N 1
ATOM 730 C CA . ALA A 1 90 ? 28.959 -2.427 -27.428 1.00 62.78 90 ALA A CA 1
ATOM 731 C C . ALA A 1 90 ? 29.452 -2.776 -28.858 1.00 62.78 90 ALA A C 1
ATOM 733 O O . ALA A 1 90 ? 30.563 -2.416 -29.236 1.00 62.78 90 ALA A O 1
ATOM 734 N N . SER A 1 91 ? 28.647 -3.461 -29.675 1.00 60.28 91 SER A N 1
ATOM 735 C CA . SER A 1 91 ? 28.912 -3.674 -31.104 1.00 60.28 91 SER A CA 1
ATOM 736 C C . SER A 1 91 ? 27.682 -3.637 -32.036 1.00 60.28 91 SER A C 1
ATOM 738 O O . SER A 1 91 ? 27.853 -3.777 -33.250 1.00 60.28 91 SER A O 1
ATOM 740 N N . LYS A 1 92 ? 26.437 -3.487 -31.542 1.00 62.56 92 LYS A N 1
ATOM 741 C CA . LYS A 1 92 ? 25.203 -3.589 -32.362 1.00 62.56 92 LYS A CA 1
ATOM 742 C C . LYS A 1 92 ? 24.070 -2.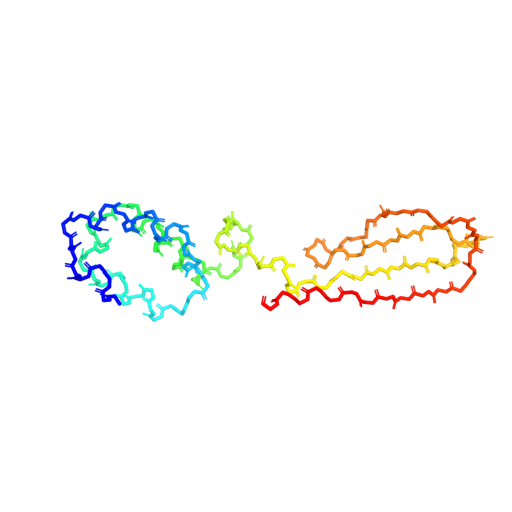697 -31.834 1.00 62.56 92 LYS A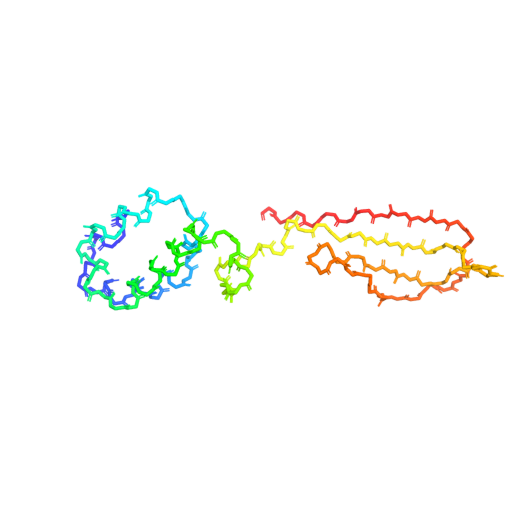 C 1
ATOM 744 O O . LYS A 1 92 ? 23.927 -2.497 -30.637 1.00 62.56 92 LYS A O 1
ATOM 749 N N . GLY A 1 93 ? 23.209 -2.214 -32.736 1.00 61.22 93 GLY A N 1
ATOM 750 C CA . GLY A 1 93 ? 21.970 -1.520 -32.359 1.00 61.22 93 GLY A CA 1
ATOM 751 C C . GLY A 1 93 ? 21.021 -2.433 -31.576 1.00 61.22 93 GLY A C 1
ATOM 752 O O . GLY A 1 93 ? 20.739 -3.550 -32.022 1.00 61.22 93 GLY A O 1
ATOM 753 N N . SER A 1 94 ? 20.535 -1.952 -30.434 1.00 67.50 94 SER A N 1
ATOM 754 C CA . SER A 1 94 ? 19.599 -2.664 -29.571 1.00 67.50 94 SER A CA 1
ATOM 755 C C . SER A 1 94 ? 18.214 -2.740 -30.215 1.00 67.50 94 SER A C 1
ATOM 757 O O . SER A 1 94 ? 17.747 -1.823 -30.898 1.00 67.50 94 SER A O 1
ATOM 759 N N . THR A 1 95 ? 17.557 -3.875 -30.000 1.00 72.69 95 THR A N 1
ATOM 760 C CA . THR A 1 95 ? 16.156 -4.104 -30.376 1.00 72.69 95 THR A CA 1
ATOM 761 C C . THR A 1 95 ? 15.266 -4.246 -29.154 1.00 72.69 95 THR A C 1
ATOM 763 O O . THR A 1 95 ? 14.068 -4.440 -29.314 1.00 72.69 95 THR A O 1
ATOM 766 N N . THR A 1 96 ? 15.810 -4.157 -27.941 1.00 76.12 96 THR A N 1
ATOM 767 C CA . THR A 1 96 ? 15.038 -4.385 -26.724 1.00 76.12 96 THR A CA 1
ATOM 768 C C . THR A 1 96 ? 14.249 -3.139 -26.337 1.00 76.12 96 THR A C 1
ATOM 770 O O . THR A 1 96 ? 14.667 -1.997 -26.543 1.00 76.12 96 THR A O 1
ATOM 773 N N . ILE A 1 97 ? 13.052 -3.385 -25.815 1.00 82.06 97 ILE A N 1
ATOM 774 C CA . ILE A 1 97 ? 12.241 -2.403 -25.108 1.00 82.06 97 ILE A CA 1
ATOM 775 C C . ILE A 1 97 ? 12.343 -2.784 -23.642 1.00 82.06 97 ILE A C 1
ATOM 777 O O . ILE A 1 97 ? 11.916 -3.875 -23.249 1.00 82.06 97 ILE A O 1
ATOM 781 N N . GLU A 1 98 ? 12.906 -1.895 -22.843 1.00 83.56 98 GLU A N 1
ATOM 782 C CA . GLU A 1 98 ? 13.106 -2.115 -21.419 1.00 83.56 98 GLU A CA 1
ATOM 783 C C . GLU A 1 98 ? 12.215 -1.171 -20.628 1.00 83.56 98 GLU A C 1
ATOM 785 O O . GLU A 1 98 ? 12.037 -0.007 -20.978 1.00 83.56 98 GLU A O 1
ATOM 790 N N . ARG A 1 99 ? 11.626 -1.683 -19.555 1.00 84.88 99 ARG A N 1
ATOM 791 C CA . ARG A 1 99 ? 10.847 -0.910 -18.599 1.00 84.88 99 ARG A CA 1
ATOM 792 C C . ARG A 1 99 ? 11.575 -0.921 -17.273 1.00 84.88 99 ARG A C 1
ATOM 794 O O . ARG A 1 99 ? 11.823 -1.985 -16.709 1.00 84.88 99 ARG A O 1
ATOM 801 N N . TYR A 1 100 ? 11.835 0.256 -16.745 1.00 80.56 100 TYR A N 1
ATOM 802 C CA . TYR A 1 100 ? 12.375 0.421 -15.413 1.00 80.56 100 TYR A CA 1
ATOM 803 C C . TYR A 1 100 ? 11.239 0.516 -14.390 1.00 80.56 100 TYR A C 1
ATOM 805 O O . TYR A 1 100 ? 10.352 1.372 -14.490 1.00 80.56 100 TYR A O 1
ATOM 813 N N . ASP A 1 101 ? 11.249 -0.399 -13.421 1.00 76.75 101 ASP A N 1
ATOM 814 C CA . ASP A 1 101 ? 10.350 -0.372 -12.269 1.00 76.75 101 ASP A CA 1
ATOM 815 C C . ASP A 1 101 ? 11.024 0.415 -11.134 1.00 76.75 101 ASP A C 1
ATOM 817 O O . ASP A 1 101 ? 11.914 -0.085 -10.442 1.00 76.75 101 ASP A O 1
ATOM 821 N N . LEU A 1 102 ? 10.573 1.660 -10.930 1.00 69.81 102 LEU A N 1
ATOM 822 C CA . LEU A 1 102 ? 11.045 2.555 -9.863 1.00 69.81 102 LEU A CA 1
ATOM 823 C C . LEU A 1 102 ? 10.909 1.945 -8.461 1.00 69.81 102 LEU A C 1
ATOM 825 O O . LEU A 1 102 ? 11.613 2.353 -7.541 1.00 69.81 102 LEU A O 1
ATOM 829 N N . ARG A 1 103 ? 9.988 0.994 -8.263 1.00 68.69 103 ARG A N 1
ATOM 830 C CA . ARG A 1 103 ? 9.721 0.408 -6.944 1.00 68.69 103 ARG A CA 1
ATOM 831 C C . ARG A 1 103 ? 10.734 -0.667 -6.576 1.00 68.69 103 ARG A C 1
ATOM 833 O O . ARG A 1 103 ? 11.047 -0.816 -5.399 1.00 68.69 103 ARG A O 1
ATOM 840 N N . THR A 1 104 ? 11.190 -1.445 -7.551 1.00 73.44 104 THR A N 1
ATOM 841 C CA . THR A 1 104 ? 12.200 -2.492 -7.344 1.00 73.44 104 THR A CA 1
ATOM 842 C C . THR A 1 104 ? 13.598 -2.027 -7.718 1.00 73.44 104 THR A C 1
ATOM 844 O O . THR A 1 104 ? 14.551 -2.730 -7.406 1.00 73.44 104 THR A O 1
ATOM 847 N N . ASN A 1 105 ? 13.726 -0.846 -8.335 1.00 76.19 105 ASN A N 1
ATOM 848 C CA . ASN A 1 105 ? 14.977 -0.326 -8.877 1.00 76.19 105 ASN A CA 1
ATOM 849 C C . ASN A 1 105 ? 15.610 -1.314 -9.877 1.00 76.19 105 ASN A C 1
ATOM 851 O O . ASN A 1 105 ? 16.814 -1.559 -9.859 1.00 76.19 105 ASN A O 1
ATOM 855 N N . THR A 1 106 ? 14.782 -1.927 -10.728 1.00 78.12 106 THR A N 1
ATOM 856 C CA . THR A 1 106 ? 15.233 -2.931 -11.701 1.00 78.12 106 THR A CA 1
ATOM 857 C C . THR A 1 106 ? 14.697 -2.657 -13.099 1.00 78.12 106 THR A C 1
ATOM 859 O O . THR A 1 106 ? 13.571 -2.187 -13.282 1.00 78.12 106 THR A O 1
ATOM 862 N N . TRP A 1 107 ? 15.512 -2.991 -14.096 1.00 82.62 107 TRP A N 1
ATOM 863 C CA . TRP A 1 107 ? 15.126 -3.006 -15.503 1.00 82.62 107 TRP A CA 1
ATOM 864 C C . TRP A 1 107 ? 14.518 -4.361 -15.862 1.00 82.62 107 TRP A C 1
ATOM 866 O O . TRP A 1 107 ? 15.028 -5.408 -15.465 1.00 82.62 107 TRP A O 1
ATOM 876 N N . VAL A 1 108 ? 13.407 -4.341 -16.595 1.00 84.31 108 VAL A N 1
ATOM 877 C CA . VAL A 1 108 ? 12.720 -5.537 -17.088 1.00 84.31 108 VAL A CA 1
ATOM 878 C C . VAL A 1 108 ? 12.495 -5.386 -18.583 1.00 84.31 108 VAL A C 1
ATOM 880 O O . VAL A 1 108 ? 11.873 -4.420 -19.024 1.00 84.31 108 VAL A O 1
ATOM 883 N N . GLN A 1 109 ? 12.956 -6.353 -19.371 1.00 83.81 109 GLN A N 1
ATOM 884 C CA . GLN A 1 109 ? 12.678 -6.383 -20.802 1.00 83.81 109 GLN A CA 1
ATOM 885 C C . GLN A 1 109 ? 11.192 -6.692 -21.034 1.00 83.81 109 GLN A C 1
ATOM 887 O O . GLN A 1 109 ? 10.680 -7.716 -20.583 1.00 83.81 109 GLN A O 1
ATOM 892 N N . VAL A 1 110 ? 10.493 -5.793 -21.728 1.00 84.56 110 VAL A N 1
ATOM 893 C CA . VAL A 1 110 ? 9.045 -5.890 -21.994 1.00 84.56 110 VAL A CA 1
ATOM 894 C C . VAL A 1 110 ? 8.721 -6.215 -23.449 1.00 84.56 110 VAL A C 1
ATOM 896 O O . VAL A 1 110 ? 7.584 -6.566 -23.751 1.00 84.56 110 VAL A O 1
ATOM 899 N N . GLY A 1 111 ? 9.693 -6.116 -24.356 1.00 82.00 111 GLY A N 1
ATOM 900 C CA . GLY A 1 111 ? 9.469 -6.431 -25.762 1.00 82.00 111 GLY A CA 1
ATOM 901 C C . GLY A 1 111 ? 10.706 -6.290 -26.638 1.00 82.00 111 GLY A C 1
ATOM 902 O O . GLY A 1 111 ? 11.791 -5.938 -26.170 1.00 82.00 111 GLY A O 1
ATOM 903 N N . LE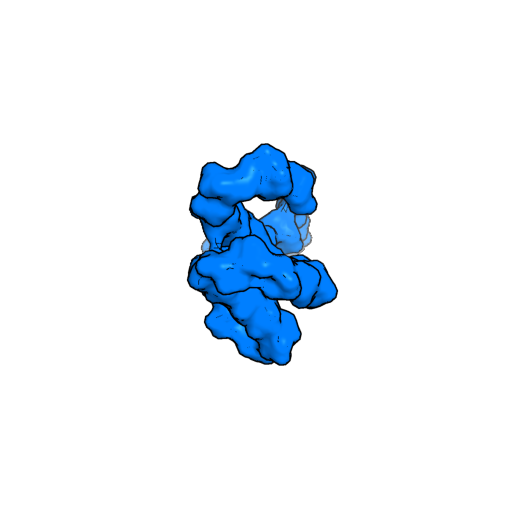U A 1 112 ? 10.513 -6.579 -27.923 1.00 78.19 112 LEU A N 1
ATOM 904 C CA . LEU A 1 112 ? 11.495 -6.427 -28.993 1.00 78.19 112 LEU A CA 1
ATOM 905 C C . LEU A 1 112 ? 10.896 -5.549 -30.100 1.00 78.19 112 LEU A C 1
ATOM 907 O O . LEU A 1 112 ? 9.709 -5.641 -30.404 1.00 78.19 112 LEU A O 1
ATOM 911 N N . MET A 1 113 ? 11.713 -4.691 -30.700 1.00 75.44 113 MET A N 1
ATOM 912 C CA . MET A 1 113 ? 11.353 -3.864 -31.848 1.00 75.44 113 MET A CA 1
ATOM 913 C C . MET A 1 113 ? 11.490 -4.648 -33.156 1.00 75.44 113 MET A C 1
ATOM 915 O O . MET A 1 113 ? 12.393 -5.467 -33.310 1.00 75.44 113 MET A O 1
ATOM 919 N N . ASN A 1 114 ? 10.673 -4.295 -34.151 1.00 73.25 114 ASN A N 1
ATOM 920 C CA . ASN A 1 114 ? 10.687 -4.905 -35.491 1.00 73.25 114 ASN A CA 1
ATOM 921 C C . ASN A 1 114 ? 11.941 -4.573 -36.330 1.00 73.25 114 ASN A C 1
ATOM 923 O O . ASN A 1 114 ? 12.088 -5.065 -37.444 1.00 73.25 114 ASN A O 1
ATOM 927 N N . GLY A 1 115 ? 12.843 -3.724 -35.829 1.00 66.50 115 GLY A N 1
ATOM 928 C CA . GLY A 1 115 ? 14.074 -3.336 -36.513 1.00 66.50 115 GLY A CA 1
ATOM 929 C C . GLY A 1 115 ? 15.077 -2.688 -35.562 1.00 66.50 115 GLY A C 1
ATOM 930 O O . GLY A 1 115 ? 14.701 -2.130 -34.530 1.00 66.50 115 GLY A O 1
ATOM 931 N N . ARG A 1 116 ? 16.367 -2.767 -35.908 1.00 64.75 116 ARG A N 1
ATOM 932 C CA . ARG A 1 116 ? 17.455 -2.161 -35.124 1.00 64.75 116 ARG A CA 1
ATOM 933 C C . ARG A 1 116 ? 17.397 -0.642 -35.251 1.00 64.75 116 ARG A C 1
ATOM 935 O O . ARG A 1 116 ? 17.396 -0.122 -36.364 1.00 64.75 116 ARG A O 1
ATOM 942 N N . ARG A 1 117 ? 17.393 0.070 -34.124 1.00 63.12 117 ARG A N 1
ATOM 943 C CA . ARG A 1 117 ? 17.490 1.537 -34.084 1.00 63.12 117 ARG A CA 1
ATOM 944 C C . ARG A 1 117 ? 18.746 1.923 -33.309 1.00 63.12 117 ARG A C 1
ATOM 946 O O . ARG A 1 117 ? 18.919 1.482 -32.182 1.00 63.12 117 ARG A O 1
ATOM 953 N N . LEU A 1 118 ? 19.622 2.714 -33.933 1.00 58.78 118 LEU A N 1
ATOM 954 C CA . LEU A 1 118 ? 20.896 3.160 -33.342 1.00 58.78 118 LEU A CA 1
ATOM 955 C C . LEU A 1 118 ? 20.731 4.364 -32.399 1.00 58.78 118 LEU A C 1
ATOM 957 O O . LEU A 1 118 ? 21.615 4.638 -31.597 1.00 58.78 118 LEU A O 1
ATOM 961 N N . GLN A 1 119 ? 19.608 5.080 -32.498 1.00 60.16 119 GLN A N 1
ATOM 962 C CA . GLN A 1 119 ? 19.266 6.204 -31.627 1.00 60.16 119 GLN A CA 1
ATOM 963 C C . GLN A 1 119 ? 18.421 5.723 -30.440 1.00 60.16 119 GLN A C 1
ATOM 965 O O . GLN A 1 119 ? 17.611 4.805 -30.585 1.00 60.16 119 GLN A O 1
ATOM 970 N N . PHE A 1 120 ? 18.604 6.355 -29.282 1.00 57.03 120 PHE A N 1
ATOM 971 C CA . PHE A 1 120 ? 17.865 6.081 -28.048 1.00 57.03 120 PHE A CA 1
ATOM 972 C C . PHE A 1 120 ? 16.691 7.053 -27.890 1.00 57.03 120 PHE A C 1
ATOM 974 O O . PHE A 1 120 ? 16.850 8.263 -28.043 1.00 57.03 120 PHE A O 1
ATOM 981 N N . GLY A 1 121 ? 15.514 6.519 -27.561 1.00 60.75 121 GLY A N 1
ATOM 982 C CA . GLY A 1 121 ? 14.356 7.297 -27.127 1.00 60.75 121 GLY A CA 1
ATOM 983 C C . GLY A 1 121 ? 13.965 6.901 -25.706 1.00 60.75 121 GLY A C 1
ATOM 984 O O . GLY A 1 121 ? 13.803 5.714 -25.421 1.00 60.75 121 GLY A O 1
ATOM 985 N N . VAL A 1 122 ? 13.803 7.889 -24.823 1.00 61.75 122 VAL A N 1
ATOM 986 C CA . VAL A 1 122 ? 13.386 7.680 -23.429 1.00 61.75 122 VAL A CA 1
ATOM 987 C C . VAL A 1 122 ? 12.034 8.356 -23.190 1.00 61.75 122 VAL A C 1
ATOM 989 O O . VAL A 1 122 ? 11.983 9.556 -22.920 1.00 61.75 122 VAL A O 1
ATOM 992 N N . PRO A 1 123 ? 10.919 7.622 -23.320 1.00 64.56 123 PRO A N 1
ATOM 993 C CA . PRO A 1 123 ? 9.620 8.097 -22.863 1.00 64.56 123 PRO A CA 1
ATOM 994 C C . PRO A 1 123 ? 9.377 7.782 -21.377 1.00 64.56 123 PRO A C 1
ATOM 996 O O . PRO A 1 123 ? 9.453 6.638 -20.922 1.00 64.56 123 PRO A O 1
ATOM 999 N N . LEU A 1 124 ? 9.012 8.819 -20.621 1.00 64.56 124 LEU A N 1
ATOM 1000 C CA . LEU A 1 124 ? 8.415 8.705 -19.290 1.00 64.56 124 LEU A CA 1
ATOM 1001 C C . LEU A 1 124 ? 6.898 8.578 -19.444 1.00 64.56 124 LEU A C 1
ATOM 1003 O O . LEU A 1 124 ? 6.253 9.508 -19.928 1.00 64.56 124 LEU A O 1
ATOM 1007 N N . LEU A 1 125 ? 6.320 7.454 -19.019 1.00 60.16 125 LEU A N 1
ATOM 1008 C CA . LEU A 1 125 ? 4.868 7.286 -18.985 1.00 60.16 125 LEU A CA 1
ATOM 1009 C C . LEU A 1 125 ? 4.367 7.429 -17.548 1.00 60.16 125 LEU A C 1
ATOM 1011 O O . LEU A 1 125 ? 4.538 6.528 -16.725 1.00 60.16 125 LEU A O 1
ATOM 1015 N N . THR A 1 126 ? 3.726 8.554 -17.246 1.00 51.44 126 THR A N 1
ATOM 1016 C CA . THR A 1 126 ? 3.027 8.775 -15.976 1.00 51.44 126 THR A CA 1
ATOM 1017 C C . THR A 1 126 ? 1.567 8.343 -16.117 1.00 51.44 126 THR A C 1
ATOM 1019 O O . THR A 1 126 ? 0.832 8.852 -16.957 1.00 51.44 126 THR A O 1
ATOM 1022 N N . ILE A 1 127 ? 1.130 7.369 -15.313 1.00 50.19 127 ILE A N 1
ATOM 1023 C CA . ILE A 1 127 ? -0.272 6.921 -15.297 1.00 50.19 127 ILE A CA 1
ATOM 1024 C C . ILE A 1 127 ? -0.988 7.624 -14.143 1.00 50.19 127 ILE A C 1
ATOM 1026 O O . ILE A 1 127 ? -1.163 7.066 -13.061 1.00 50.19 127 ILE A O 1
ATOM 1030 N N . SER A 1 128 ? -1.408 8.866 -14.360 1.00 38.66 128 SER A N 1
ATOM 1031 C CA . SER A 1 128 ? -2.259 9.571 -13.400 1.00 38.66 128 SER A CA 1
ATOM 1032 C C . SER A 1 128 ? -3.680 8.995 -13.462 1.00 38.66 128 SER A C 1
ATOM 1034 O O . SER A 1 128 ? -4.392 9.221 -14.434 1.00 38.66 128 SER A O 1
ATOM 1036 N N . CYS A 1 129 ? -4.099 8.239 -12.444 1.00 39.75 129 CYS A N 1
ATOM 1037 C CA . CYS A 1 129 ? -5.517 7.983 -12.191 1.00 39.75 129 CYS A CA 1
ATOM 1038 C C . CYS A 1 129 ? -6.066 9.185 -11.423 1.00 39.75 129 CYS A C 1
ATOM 1040 O O . CYS A 1 129 ? -5.715 9.371 -10.253 1.00 39.75 129 CYS A O 1
ATOM 1042 N N . THR A 1 130 ? -6.900 9.976 -12.094 1.00 37.91 130 THR A N 1
ATOM 1043 C CA . THR A 1 130 ? -7.893 10.856 -11.468 1.00 37.91 130 THR A CA 1
ATOM 1044 C C . THR A 1 130 ? -8.953 10.051 -10.726 1.00 37.91 130 THR A C 1
ATOM 1046 O O . THR A 1 130 ? -9.258 8.916 -11.161 1.00 37.91 130 THR A O 1
#

InterPro domains:
  IPR006652 Kelch repeat type 1 [PF01344] (80-110)
  IPR006652 Kelch repeat type 1 [SM00612] (81-127)
  IPR011705 BTB/Kelch-associated [PF07707] (1-34)
  IPR015915 Kelch-type beta-propeller [G3DSA:2.120.10.80] (59-126)
  IPR015915 Kelch-type beta-propeller [SSF117281] (81-119)

Secondary structure (DSSP, 8-state):
-HHHHH-HHHHHHHHHHHHHHS-GGGS-HHHHHHHHTSHHHHS-HHHHHHHHHHHHHHH-GGGGGG---TTTSPPGGG-PEEEEEE-EETTEE--EEEEEETTTTEEEEEEE-SS--SSEE--EE-----

Radius 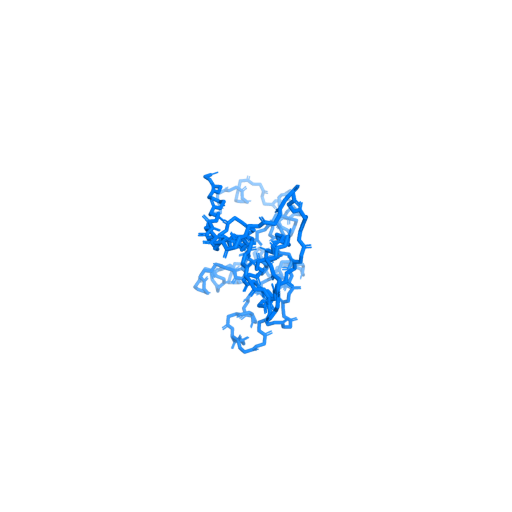of gyration: 23.01 Å; chains: 1; bounding box: 56×19×60 Å